Protein AF-A0AAE9KHW9-F1 (afdb_monomer_lite)

Secondary structure (DSSP, 8-state):
-----SSSSSSSSSSSS-----------------GGGGSSS----TTGGGTTHHHHHHHTTHHHHHHHHHHHHHHHHHHHHHHHHHHHH---HHHHHHHHHHHHHHHHHHHHHHHHHTT--SHHHHHHHHHHHHHHHHHHHHHHHHHHHHHTSPPPPP-----PPP-

Foldseek 3Di:
DDDDDPDPDPPPPPPPDPDDDDDDDDDDDDDPPDVVVVDDDDDDDVVCVPVDVVVVCVVLVLVVLVVVLVVLVVVLVVLVVVLVVCVVVDDDPVVLVVSLVVLVVSLVVLVVLLVSLVVDPDPSSVVSNVSSVVSNVSSVVSNVSSVVRVVPHDDDDDPDPPDDDDD

Organism: NCBI:txid252130

Sequence (167 aa):
MPSKTIKSALLTCCLFSIHAAQAQVYIINTQTLDPEQLGTGGGHSLSDVKANRAVQLEYYHYSERQDAVANRRQTIMNLAQQIDTLAQSGTDQQTLTLLDGQIRQLQAATQESLAFLSPFTLPEFKQLYQAEQENAALLTALQQKSAALSAAAPSPSPSEPASLPGD

pLDDT: mean 71.85, std 23.9, range [30.61, 98.19]

Structure (mmCIF, N/CA/C/O backbone):
data_AF-A0AAE9KHW9-F1
#
_entry.id   AF-A0AAE9KHW9-F1
#
loop_
_atom_site.group_PDB
_atom_site.id
_atom_site.type_symbol
_atom_site.label_atom_id
_atom_site.label_alt_id
_atom_site.label_comp_id
_atom_site.label_asym_id
_atom_site.label_entity_id
_atom_site.label_seq_id
_atom_site.pdbx_PDB_ins_code
_atom_site.Cartn_x
_atom_site.Cartn_y
_atom_site.Cartn_z
_atom_site.occupancy
_atom_site.B_iso_or_equiv
_atom_site.auth_seq_id
_atom_site.auth_comp_id
_atom_site.auth_asym_id
_atom_site.auth_atom_id
_atom_site.pdbx_PDB_model_num
ATOM 1 N N . MET A 1 1 ? -3.214 -21.636 49.768 1.00 48.62 1 MET A N 1
ATOM 2 C CA . MET A 1 1 ? -3.475 -20.447 48.922 1.00 48.62 1 MET A CA 1
ATOM 3 C C . MET A 1 1 ? -2.535 -19.354 49.407 1.00 48.62 1 MET A C 1
ATOM 5 O O . MET A 1 1 ? -2.641 -19.020 50.580 1.00 48.62 1 MET A O 1
ATOM 9 N N . PRO A 1 2 ? -1.511 -18.972 48.622 1.00 39.50 2 PRO A N 1
ATOM 10 C CA . PRO A 1 2 ? -1.657 -17.977 47.539 1.00 39.50 2 PRO A CA 1
ATOM 11 C C . PRO A 1 2 ? -0.978 -18.434 46.210 1.00 39.50 2 PRO A C 1
ATOM 13 O O . PRO A 1 2 ? -0.098 -19.279 46.247 1.00 39.50 2 PRO A O 1
ATOM 16 N N . SER A 1 3 ? -1.503 -18.115 45.015 1.00 38.12 3 SER A N 1
ATOM 17 C CA . SER A 1 3 ? -1.276 -16.913 44.164 1.00 38.12 3 SER A CA 1
ATOM 18 C C . SER A 1 3 ? -0.144 -17.056 43.115 1.00 38.12 3 SER A C 1
ATOM 20 O O . SER A 1 3 ? 0.815 -17.783 43.331 1.00 38.12 3 SER A O 1
ATOM 22 N N . LYS A 1 4 ? -0.255 -16.302 42.004 1.00 40.62 4 LYS A N 1
ATOM 23 C CA . LYS A 1 4 ? 0.716 -16.118 40.890 1.00 40.62 4 LYS A CA 1
ATOM 24 C C . LYS A 1 4 ? 1.030 -17.332 39.980 1.00 40.62 4 LYS A C 1
ATOM 26 O O . LYS A 1 4 ? 2.130 -17.873 40.029 1.00 40.62 4 LYS A O 1
ATOM 31 N N . THR A 1 5 ? 0.146 -17.663 39.026 1.00 43.00 5 THR A N 1
ATOM 32 C CA . THR A 1 5 ? 0.531 -18.520 37.864 1.00 43.00 5 THR A CA 1
ATOM 33 C C . THR A 1 5 ? -0.200 -18.223 36.537 1.00 43.00 5 THR A C 1
ATOM 35 O O . THR A 1 5 ? -0.136 -19.023 35.614 1.00 43.00 5 THR A O 1
ATOM 38 N N . ILE A 1 6 ? -0.866 -17.067 36.384 1.00 42.78 6 ILE A N 1
ATOM 39 C CA . ILE A 1 6 ? -1.555 -16.683 35.125 1.00 42.78 6 ILE A CA 1
ATOM 40 C C . ILE A 1 6 ? -1.215 -15.231 34.728 1.00 42.78 6 ILE A C 1
ATOM 42 O O . ILE A 1 6 ? -2.084 -14.367 34.678 1.00 42.78 6 ILE A O 1
ATOM 46 N N . LYS A 1 7 ? 0.077 -14.934 34.508 1.0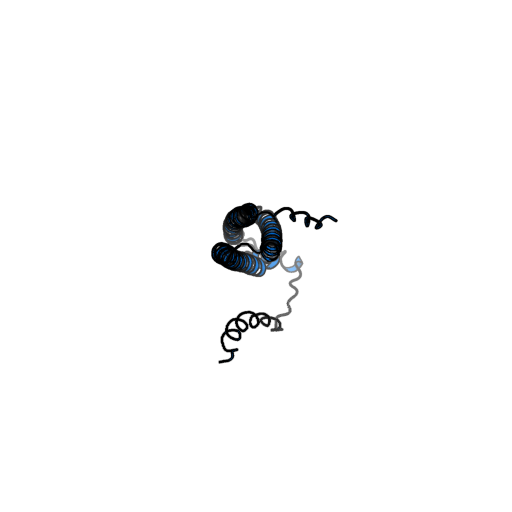0 38.47 7 LYS A N 1
ATOM 47 C CA . LYS A 1 7 ? 0.555 -13.636 33.962 1.00 38.47 7 LYS A CA 1
ATOM 48 C C . LYS A 1 7 ? 1.793 -13.723 33.045 1.00 38.47 7 LYS A C 1
ATOM 50 O O . LYS A 1 7 ? 2.359 -12.692 32.709 1.00 38.47 7 LYS A O 1
ATOM 55 N N . SER A 1 8 ? 2.222 -14.919 32.628 1.00 38.75 8 SER A N 1
ATOM 56 C CA . SER A 1 8 ? 3.495 -15.115 31.905 1.00 38.75 8 SER A CA 1
ATOM 57 C C . SER A 1 8 ? 3.362 -16.039 30.685 1.00 38.75 8 SER A C 1
ATOM 59 O O . SER A 1 8 ? 4.093 -17.016 30.562 1.00 38.75 8 SER A O 1
ATOM 61 N N . ALA A 1 9 ? 2.399 -15.740 29.804 1.00 38.94 9 ALA A N 1
ATOM 62 C CA . ALA A 1 9 ? 2.186 -16.460 28.537 1.00 38.94 9 ALA A CA 1
ATOM 63 C C . ALA A 1 9 ? 1.837 -15.558 27.327 1.00 38.94 9 ALA A C 1
ATOM 65 O O . ALA A 1 9 ? 1.818 -16.043 26.204 1.00 38.94 9 ALA A O 1
ATOM 66 N N . LEU A 1 10 ? 1.576 -14.256 27.530 1.00 37.88 10 LEU A N 1
ATOM 67 C CA . LEU A 1 10 ? 1.152 -13.319 26.469 1.00 37.88 10 LEU A CA 1
ATOM 68 C C . LEU A 1 10 ? 2.245 -12.329 26.014 1.00 37.88 10 LEU A C 1
ATOM 70 O O . LEU A 1 10 ? 1.967 -11.436 25.222 1.00 37.88 10 LEU A O 1
ATOM 74 N N . LEU A 1 11 ? 3.479 -12.451 26.517 1.00 39.88 11 LEU A N 1
ATOM 75 C CA . LEU A 1 11 ? 4.520 -11.417 26.391 1.00 39.88 11 LEU A CA 1
ATOM 76 C C . LEU A 1 11 ? 5.763 -11.896 25.616 1.00 39.88 11 LEU A C 1
ATOM 78 O O . LEU A 1 11 ? 6.894 -11.637 26.022 1.00 39.88 11 LEU A O 1
ATOM 82 N N . THR A 1 12 ? 5.577 -12.664 24.536 1.00 41.03 12 THR A N 1
ATOM 83 C CA . THR A 1 12 ? 6.714 -13.245 23.780 1.00 41.03 12 THR A CA 1
ATOM 84 C C . THR A 1 12 ? 6.513 -13.313 22.257 1.00 41.03 12 THR A C 1
ATOM 86 O O . THR A 1 12 ? 7.476 -13.540 21.534 1.00 41.03 12 THR A O 1
ATOM 89 N N . CYS A 1 13 ? 5.315 -13.038 21.728 1.00 32.72 13 CYS A N 1
ATOM 90 C CA . CYS A 1 13 ? 5.052 -13.103 20.279 1.00 32.72 13 CYS A CA 1
ATOM 91 C C . CYS A 1 13 ? 5.324 -11.794 19.507 1.00 32.72 13 CYS A C 1
ATOM 93 O O . CYS A 1 13 ? 5.311 -11.810 18.282 1.00 32.72 13 CYS A O 1
ATOM 95 N N . CYS A 1 14 ? 5.590 -10.673 20.187 1.00 38.91 14 CYS A N 1
ATOM 96 C CA . CYS A 1 14 ? 5.637 -9.338 19.563 1.00 38.91 14 CYS A CA 1
ATOM 97 C C . CYS A 1 14 ? 7.053 -8.747 19.382 1.00 38.91 14 CYS A C 1
ATOM 99 O O . CYS A 1 14 ? 7.176 -7.553 19.130 1.00 38.91 14 CYS A O 1
ATOM 101 N N . LEU A 1 15 ? 8.123 -9.538 19.553 1.00 37.47 15 LEU A N 1
ATOM 102 C CA . LEU A 1 15 ? 9.512 -9.033 19.596 1.00 37.47 15 LEU A CA 1
ATOM 103 C C . LEU A 1 15 ? 10.490 -9.675 18.590 1.00 37.47 15 LEU A C 1
ATOM 105 O O . LEU A 1 15 ? 11.672 -9.345 18.606 1.00 37.47 15 LEU A O 1
ATOM 109 N N . PHE A 1 16 ? 10.022 -10.536 17.680 1.00 38.78 16 PHE A N 1
ATOM 110 C CA . PHE A 1 16 ? 10.857 -11.159 16.641 1.00 38.78 16 PHE A CA 1
ATOM 111 C C . PHE A 1 16 ? 10.236 -11.029 15.242 1.00 38.78 16 PHE A C 1
ATOM 113 O O . PHE A 1 16 ? 9.602 -11.958 14.753 1.00 38.78 16 PHE A O 1
ATOM 120 N N . SER A 1 17 ? 10.429 -9.870 14.595 1.00 37.53 17 SER A N 1
ATOM 121 C CA . SER A 1 17 ? 10.366 -9.694 13.120 1.00 37.53 17 SER A CA 1
ATOM 122 C C . SER A 1 17 ? 10.958 -8.362 12.611 1.00 37.53 17 SER A C 1
ATOM 124 O O . SER A 1 17 ? 10.736 -7.984 11.467 1.00 37.53 17 SER A O 1
ATOM 126 N N . ILE A 1 18 ? 11.757 -7.650 13.416 1.00 38.28 18 ILE A N 1
ATOM 127 C CA . ILE A 1 18 ? 12.568 -6.513 12.945 1.00 38.28 18 ILE A CA 1
ATOM 128 C C . ILE A 1 18 ? 14.036 -6.935 13.035 1.00 38.28 18 ILE A C 1
ATOM 130 O O . ILE A 1 18 ? 14.641 -6.718 14.078 1.00 38.28 18 ILE A O 1
ATOM 134 N N . HIS A 1 19 ? 14.554 -7.608 11.995 1.00 34.91 19 HIS A N 1
ATOM 135 C CA . HIS A 1 19 ? 15.989 -7.745 11.639 1.00 34.91 19 HIS A CA 1
ATOM 136 C C . HIS A 1 19 ? 16.197 -8.577 10.343 1.00 34.91 19 HIS A C 1
ATOM 138 O 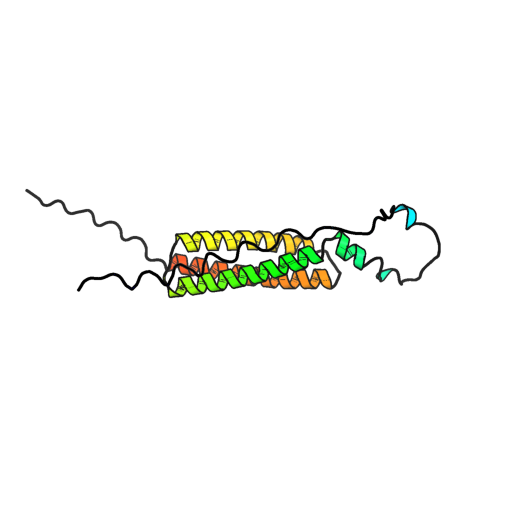O . HIS A 1 19 ? 17.052 -9.455 10.268 1.00 34.91 19 HIS A O 1
ATOM 144 N N . ALA A 1 20 ? 15.417 -8.297 9.293 1.00 32.62 20 ALA A N 1
ATOM 145 C CA . ALA A 1 20 ? 15.736 -8.666 7.909 1.00 32.62 20 ALA A CA 1
ATOM 146 C C . ALA A 1 20 ? 15.027 -7.667 6.965 1.00 32.62 20 ALA A C 1
ATOM 148 O O . ALA A 1 20 ? 13.869 -7.351 7.211 1.00 32.62 20 ALA A O 1
ATOM 149 N N . ALA A 1 21 ? 15.638 -7.107 5.918 1.00 32.69 21 ALA A N 1
ATOM 150 C CA . ALA A 1 21 ? 16.996 -7.305 5.412 1.00 32.69 21 ALA A CA 1
ATOM 151 C C . ALA A 1 21 ? 17.769 -5.977 5.285 1.00 32.69 21 ALA A C 1
ATOM 153 O O . ALA A 1 21 ? 17.238 -4.971 4.823 1.00 32.69 21 ALA A O 1
ATOM 154 N N . GLN A 1 22 ? 19.059 -6.016 5.619 1.00 34.50 22 GLN A N 1
ATOM 155 C CA . GLN A 1 22 ? 20.076 -5.129 5.053 1.00 34.50 22 GLN A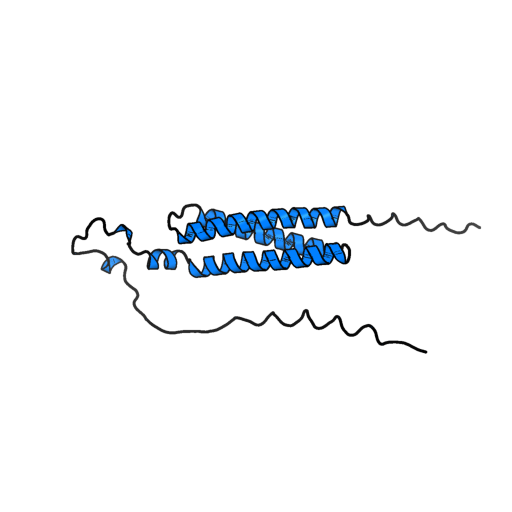 CA 1
ATOM 156 C C . GLN A 1 22 ? 21.262 -5.985 4.588 1.00 34.50 22 GLN A C 1
ATOM 158 O O . GLN A 1 22 ? 21.513 -7.044 5.156 1.00 34.50 22 GLN A O 1
ATOM 163 N N . ALA A 1 23 ? 21.977 -5.493 3.572 1.00 30.61 23 ALA A N 1
ATOM 164 C CA . ALA A 1 23 ? 23.199 -6.054 2.986 1.00 30.61 23 ALA A CA 1
ATOM 165 C C . ALA A 1 23 ? 23.113 -7.459 2.337 1.00 30.61 23 ALA A C 1
ATOM 167 O O . ALA A 1 23 ? 23.344 -8.485 2.971 1.00 30.61 23 ALA A O 1
ATOM 168 N N . GLN A 1 24 ? 23.013 -7.470 1.003 1.00 34.66 24 GLN A N 1
ATOM 169 C CA . GLN A 1 24 ? 24.051 -8.099 0.168 1.00 34.66 24 GLN A CA 1
ATOM 170 C C . GLN A 1 24 ? 24.537 -7.080 -0.881 1.00 34.66 24 GLN A C 1
ATOM 172 O O . GLN A 1 24 ? 23.853 -6.089 -1.135 1.00 34.66 24 GLN A O 1
ATOM 177 N N . VAL A 1 25 ? 25.770 -7.242 -1.378 1.00 32.47 25 VAL A N 1
ATOM 178 C CA . VAL A 1 25 ? 26.593 -6.143 -1.928 1.00 32.47 25 VAL A CA 1
ATOM 179 C C . VAL A 1 25 ? 27.540 -6.643 -3.036 1.00 32.47 25 VAL A C 1
ATOM 181 O O . VAL A 1 25 ? 28.393 -7.465 -2.722 1.00 32.47 25 VAL A O 1
ATOM 184 N N . TYR A 1 26 ? 27.459 -6.048 -4.249 1.00 33.69 26 TYR A N 1
ATOM 185 C CA . TYR A 1 26 ? 28.459 -6.071 -5.362 1.00 33.69 26 TYR A CA 1
ATOM 186 C C . TYR A 1 26 ? 28.808 -7.480 -5.946 1.00 33.69 26 TYR A C 1
ATOM 188 O O . TYR A 1 26 ? 28.632 -8.482 -5.271 1.00 33.69 26 TYR A O 1
ATOM 196 N N . ILE A 1 27 ? 29.296 -7.734 -7.177 1.00 39.09 27 ILE A N 1
ATOM 197 C CA . ILE A 1 27 ? 29.586 -7.033 -8.464 1.00 39.09 27 ILE A CA 1
ATOM 198 C C . ILE A 1 27 ? 29.424 -8.084 -9.608 1.00 39.09 27 ILE A C 1
ATOM 200 O O . ILE A 1 27 ? 29.279 -9.265 -9.306 1.00 39.09 27 ILE A O 1
ATOM 204 N N . ILE A 1 28 ? 29.453 -7.819 -10.925 1.00 37.22 28 ILE A N 1
ATOM 205 C CA . ILE A 1 28 ? 29.863 -6.653 -11.754 1.00 37.22 28 ILE A CA 1
ATOM 206 C C . ILE A 1 28 ? 28.706 -6.285 -12.746 1.00 37.22 28 ILE A C 1
ATOM 208 O O . ILE A 1 28 ? 27.591 -6.720 -12.494 1.00 37.22 28 ILE A O 1
ATOM 212 N N . ASN A 1 29 ? 28.774 -5.480 -13.825 1.00 32.44 29 ASN A N 1
ATOM 213 C CA . ASN A 1 29 ? 29.808 -5.166 -14.833 1.00 32.44 29 ASN A CA 1
ATOM 214 C C . ASN A 1 29 ? 29.816 -3.673 -15.222 1.00 32.44 29 ASN A C 1
ATOM 216 O O . ASN A 1 29 ? 28.770 -3.072 -15.448 1.00 32.44 29 ASN A O 1
ATOM 220 N N . THR A 1 30 ? 31.006 -3.084 -15.342 1.00 41.03 30 THR A N 1
ATOM 221 C CA . THR A 1 30 ? 31.210 -1.680 -15.711 1.00 41.03 30 THR A CA 1
ATOM 222 C C . THR A 1 30 ? 31.234 -1.486 -17.226 1.00 41.03 30 THR A C 1
ATOM 224 O O . THR A 1 30 ? 32.289 -1.591 -17.852 1.00 41.03 30 THR A O 1
ATOM 227 N N . GLN A 1 31 ? 30.097 -1.107 -17.804 1.00 34.06 31 GLN A N 1
ATOM 228 C CA . GLN A 1 31 ? 30.080 -0.280 -19.011 1.00 34.06 31 GLN A CA 1
ATOM 229 C C . GLN A 1 31 ? 29.107 0.878 -18.805 1.00 34.06 31 GLN A C 1
ATOM 231 O O . GLN A 1 31 ? 27.893 0.706 -18.884 1.00 34.06 31 GLN A O 1
ATOM 236 N N . THR A 1 32 ? 29.649 2.070 -18.554 1.00 41.22 32 THR A N 1
ATOM 237 C CA . THR A 1 32 ? 28.949 3.325 -18.833 1.00 41.22 32 THR A CA 1
ATOM 238 C C . THR A 1 32 ? 28.742 3.391 -20.342 1.00 41.22 32 THR A C 1
ATOM 240 O O . THR A 1 32 ? 29.630 3.814 -21.080 1.00 41.22 32 THR A O 1
ATOM 243 N N . LEU A 1 33 ? 27.587 2.906 -20.801 1.00 42.31 33 LEU A N 1
ATOM 244 C CA . LEU A 1 33 ? 27.144 3.078 -22.179 1.00 42.31 33 LEU A CA 1
ATOM 245 C C . LEU A 1 33 ? 26.866 4.564 -22.395 1.00 42.31 33 LEU A C 1
ATOM 247 O O . LEU A 1 33 ? 25.822 5.081 -22.001 1.00 42.31 33 LEU A O 1
ATOM 251 N N . ASP A 1 34 ? 27.851 5.239 -22.975 1.00 39.81 34 ASP A N 1
ATOM 252 C CA . ASP A 1 34 ? 27.747 6.619 -23.422 1.00 39.81 34 ASP A CA 1
ATOM 253 C C . ASP A 1 34 ? 26.577 6.720 -24.423 1.00 39.81 34 ASP A C 1
ATOM 255 O O . ASP A 1 34 ? 26.595 6.005 -25.432 1.00 39.81 34 ASP A O 1
ATOM 259 N N . PRO A 1 35 ? 25.529 7.526 -24.154 1.00 48.28 35 PRO A N 1
ATOM 260 C CA . PRO A 1 35 ? 24.324 7.550 -24.983 1.00 48.28 35 PRO A CA 1
ATOM 261 C C . PRO A 1 35 ? 24.602 7.960 -26.437 1.00 48.28 35 PRO A C 1
ATOM 263 O O . PRO A 1 35 ? 23.858 7.546 -27.326 1.00 48.28 35 PRO A O 1
ATOM 266 N N . GLU A 1 36 ? 25.699 8.679 -26.701 1.00 41.66 36 GLU A N 1
ATOM 267 C CA . GLU A 1 36 ? 26.158 9.013 -28.056 1.00 41.66 36 GLU A CA 1
ATOM 268 C C . GLU A 1 36 ? 26.485 7.752 -28.891 1.00 41.66 36 GLU A C 1
ATOM 270 O O . GLU A 1 36 ? 26.292 7.738 -30.108 1.00 41.66 36 GLU A O 1
ATOM 275 N N . GLN A 1 37 ? 26.908 6.642 -28.264 1.00 42.41 37 GLN A N 1
ATOM 276 C CA . GLN A 1 37 ? 27.233 5.389 -28.969 1.00 42.41 37 GLN A CA 1
ATOM 277 C C . GLN A 1 37 ? 26.002 4.612 -29.463 1.00 42.41 37 GLN A C 1
ATOM 279 O O . GLN A 1 37 ? 26.145 3.676 -30.249 1.00 42.41 37 GLN A O 1
ATOM 284 N N . LEU A 1 38 ? 24.789 4.993 -29.050 1.00 48.66 38 LEU A N 1
ATOM 285 C CA . LEU A 1 38 ? 23.545 4.393 -29.548 1.00 48.66 38 LEU A CA 1
ATOM 286 C C . LEU A 1 38 ? 23.065 5.027 -30.868 1.00 48.66 38 LEU A C 1
ATOM 288 O O . LEU A 1 38 ? 22.055 4.593 -31.421 1.00 48.66 38 LEU A O 1
ATOM 292 N N . GLY A 1 39 ? 23.766 6.049 -31.379 1.00 49.59 39 GLY A N 1
ATOM 293 C CA . GLY A 1 39 ? 23.264 6.942 -32.421 1.00 49.59 39 GLY A CA 1
ATOM 294 C C . GLY A 1 39 ? 24.131 7.096 -33.672 1.00 49.59 39 GLY A C 1
ATOM 295 O O . GLY A 1 39 ? 24.466 8.225 -34.009 1.00 49.59 39 GLY A O 1
ATOM 296 N N . THR A 1 40 ? 24.450 6.025 -34.417 1.00 46.88 40 THR A N 1
ATOM 297 C CA . THR A 1 40 ? 24.580 6.090 -35.902 1.00 46.88 40 THR A CA 1
ATOM 298 C C . THR A 1 40 ? 24.796 4.722 -36.572 1.00 46.88 40 THR A C 1
ATOM 300 O O . THR A 1 40 ? 25.848 4.110 -36.424 1.00 46.88 40 THR A O 1
ATOM 303 N N . GLY A 1 41 ? 23.861 4.306 -37.440 1.00 35.12 41 GLY A N 1
ATOM 304 C CA . GLY A 1 41 ? 24.125 3.317 -38.501 1.00 35.12 41 GLY A CA 1
ATOM 305 C C . GLY A 1 41 ? 23.158 2.129 -38.576 1.00 35.12 41 GLY A C 1
ATOM 306 O O . GLY A 1 41 ? 23.019 1.370 -37.627 1.00 35.12 41 GLY A O 1
ATOM 307 N N . GLY A 1 42 ? 22.564 1.921 -39.758 1.00 35.72 42 GLY A N 1
ATOM 308 C CA . GLY A 1 42 ? 21.719 0.760 -40.070 1.00 35.72 42 GLY A CA 1
ATOM 309 C C . GLY A 1 42 ? 20.229 0.998 -39.811 1.00 35.72 42 GLY A C 1
ATOM 310 O O . GLY A 1 42 ? 19.787 1.098 -38.672 1.00 35.72 42 GLY A O 1
ATOM 311 N N . GLY A 1 43 ? 19.434 1.085 -40.881 1.00 47.12 43 GLY A N 1
ATOM 312 C CA . GLY A 1 43 ? 17.986 1.258 -40.766 1.00 47.12 43 GLY A CA 1
ATOM 313 C C . GLY A 1 43 ? 17.289 -0.031 -40.332 1.00 47.12 43 GLY A C 1
ATOM 314 O O . GLY A 1 43 ? 17.382 -1.044 -41.027 1.00 47.12 43 GLY A O 1
ATOM 315 N N . HIS A 1 44 ? 16.549 0.026 -39.227 1.00 38.16 44 HIS A N 1
ATOM 316 C CA . HIS A 1 44 ? 15.625 -1.027 -38.811 1.00 38.16 44 HIS A CA 1
ATOM 317 C C . HIS A 1 44 ? 14.165 -0.641 -39.096 1.00 38.16 44 HIS A C 1
ATOM 319 O O . HIS A 1 44 ? 13.859 0.469 -39.528 1.00 38.16 44 HIS A O 1
ATOM 325 N N . SER A 1 45 ? 13.272 -1.629 -39.004 1.00 36.59 45 SER A N 1
ATOM 326 C CA . SER A 1 45 ? 11.875 -1.511 -39.439 1.00 36.59 45 SER A CA 1
ATOM 327 C C . SER A 1 45 ? 10.999 -0.854 -38.360 1.00 36.59 45 SER A C 1
ATOM 329 O O . SER A 1 45 ? 11.489 -0.421 -37.323 1.00 36.59 45 SER A O 1
ATOM 331 N N . LEU A 1 46 ? 9.672 -0.916 -38.515 1.00 46.91 46 LEU A N 1
ATOM 332 C CA . LEU A 1 46 ? 8.674 -0.594 -37.474 1.00 46.91 46 LEU A CA 1
ATOM 333 C C . LEU A 1 46 ? 8.726 -1.556 -36.250 1.00 46.91 46 LEU A C 1
ATOM 335 O O . LEU A 1 46 ? 7.759 -1.714 -35.511 1.00 46.91 46 LEU A O 1
ATOM 339 N N . SER A 1 47 ? 9.866 -2.218 -36.045 1.00 44.69 47 SER A N 1
ATOM 340 C CA . SER A 1 47 ? 10.253 -3.093 -34.939 1.00 44.69 47 SER A CA 1
ATOM 341 C C . SER A 1 47 ? 10.711 -2.341 -33.682 1.00 44.69 47 SER A C 1
ATOM 343 O O . SER A 1 47 ? 10.799 -2.954 -32.615 1.00 44.69 47 SER A O 1
ATOM 345 N N . ASP A 1 48 ? 10.948 -1.028 -33.778 1.00 45.91 48 ASP A N 1
ATOM 346 C CA . ASP A 1 48 ? 11.417 -0.168 -32.675 1.00 45.91 48 ASP A CA 1
ATOM 347 C C . ASP A 1 48 ? 10.400 -0.016 -31.527 1.00 45.91 48 ASP A C 1
ATOM 349 O O . ASP A 1 48 ? 10.731 0.487 -30.457 1.00 45.91 48 ASP A O 1
ATOM 353 N N . VAL A 1 49 ? 9.201 -0.590 -31.688 1.00 43.47 49 VAL A N 1
ATOM 354 C CA . VAL A 1 49 ? 8.200 -0.901 -30.642 1.00 43.47 49 VAL A CA 1
ATOM 355 C C . VAL A 1 49 ? 8.812 -1.519 -29.369 1.00 43.47 49 VAL A C 1
ATOM 357 O O . VAL A 1 49 ? 8.207 -1.471 -28.300 1.00 43.47 49 VAL A O 1
ATOM 360 N N . LYS A 1 50 ? 10.007 -2.117 -29.463 1.00 45.84 50 LYS A N 1
ATOM 361 C CA . LYS A 1 50 ? 10.740 -2.712 -28.339 1.00 45.84 50 LYS A CA 1
ATOM 362 C C . LYS A 1 50 ? 11.747 -1.794 -27.637 1.00 45.84 50 LYS A C 1
ATOM 364 O O . LYS A 1 50 ? 12.253 -2.232 -26.609 1.00 45.84 50 LYS A O 1
ATOM 369 N N . ALA A 1 51 ? 12.091 -0.615 -28.158 1.00 53.91 51 ALA A N 1
ATOM 370 C CA . ALA A 1 51 ? 13.283 0.146 -27.761 1.00 53.91 51 ALA A CA 1
ATOM 371 C C . ALA A 1 51 ? 13.148 0.899 -26.413 1.00 53.91 51 ALA A C 1
ATOM 373 O O . ALA A 1 51 ? 12.355 1.822 -26.271 1.00 53.91 51 ALA A O 1
ATOM 374 N N . ASN A 1 52 ? 13.930 0.593 -25.377 1.00 70.69 52 ASN A N 1
ATOM 375 C CA . ASN A 1 52 ? 14.418 -0.732 -25.000 1.00 70.69 52 ASN A CA 1
ATOM 376 C C . ASN A 1 52 ? 13.636 -1.133 -23.733 1.00 70.69 52 ASN A C 1
ATOM 378 O O . ASN A 1 52 ? 13.877 -0.565 -22.674 1.00 70.69 52 ASN A O 1
ATOM 382 N N . ARG A 1 53 ? 12.651 -2.041 -23.836 1.00 75.06 53 ARG A N 1
ATOM 383 C CA . ARG A 1 53 ? 11.657 -2.319 -22.771 1.00 75.06 53 ARG A CA 1
ATOM 384 C C . ARG A 1 53 ? 12.300 -2.618 -21.415 1.00 75.06 53 ARG A C 1
ATOM 386 O O . ARG A 1 53 ? 11.806 -2.130 -20.408 1.00 75.06 53 ARG A O 1
ATOM 393 N N . ALA A 1 54 ? 13.401 -3.371 -21.392 1.00 79.31 54 ALA A N 1
ATOM 394 C CA . ALA A 1 54 ? 14.138 -3.649 -20.159 1.00 79.31 54 ALA A CA 1
ATOM 395 C C . ALA A 1 54 ? 14.704 -2.360 -19.536 1.00 79.31 54 ALA A C 1
ATOM 397 O O . ALA A 1 54 ? 14.454 -2.094 -18.367 1.00 79.31 54 ALA A O 1
ATOM 398 N N . VAL A 1 55 ? 15.349 -1.513 -20.346 1.00 81.38 55 VAL A N 1
ATOM 399 C CA . VAL A 1 55 ? 15.886 -0.209 -19.918 1.00 81.38 55 VAL A CA 1
ATOM 400 C C . VAL A 1 55 ? 14.774 0.744 -19.472 1.00 81.38 55 VAL A C 1
ATOM 402 O O . VAL A 1 55 ? 14.982 1.500 -18.536 1.00 81.38 55 VAL A O 1
ATOM 405 N N . GLN A 1 56 ? 13.579 0.704 -20.073 1.00 81.50 56 GLN A N 1
ATOM 406 C CA . GLN A 1 56 ? 12.443 1.502 -19.584 1.00 81.50 56 GLN A CA 1
ATOM 407 C C . GLN A 1 56 ? 11.987 1.039 -18.188 1.00 81.50 56 GLN A C 1
ATOM 409 O O . GLN A 1 56 ? 11.744 1.871 -17.319 1.00 81.50 56 GLN A O 1
ATOM 414 N N . LEU A 1 57 ? 11.892 -0.273 -17.949 1.00 87.25 57 LEU A N 1
ATOM 415 C CA . LEU A 1 57 ? 11.543 -0.815 -16.629 1.00 87.25 57 LEU A CA 1
ATOM 416 C C . LEU A 1 57 ? 12.623 -0.495 -15.580 1.00 87.25 57 LEU A C 1
ATOM 418 O O . LEU A 1 57 ? 12.287 -0.139 -14.455 1.00 87.25 57 LEU A O 1
ATOM 422 N N . GLU A 1 58 ? 13.899 -0.575 -15.956 1.00 85.88 58 GLU A N 1
ATOM 423 C CA . GLU A 1 58 ? 15.054 -0.252 -15.110 1.00 85.88 58 GLU A CA 1
ATOM 424 C C . GLU A 1 58 ? 15.121 1.250 -14.778 1.00 85.88 58 GLU A C 1
ATOM 426 O O . GLU A 1 58 ? 15.099 1.625 -13.610 1.00 85.88 58 GLU A O 1
ATOM 431 N N . TYR A 1 59 ? 15.084 2.122 -15.791 1.00 86.50 59 TYR A N 1
ATOM 432 C CA . TYR A 1 59 ? 15.138 3.585 -15.650 1.00 86.50 59 TYR A CA 1
ATOM 433 C C . TYR A 1 59 ? 13.987 4.162 -14.809 1.00 86.50 59 TYR A C 1
ATOM 435 O O . TYR A 1 59 ? 14.157 5.161 -14.112 1.00 86.50 59 TYR A O 1
ATOM 443 N N . TYR A 1 60 ? 12.807 3.536 -14.852 1.00 87.94 60 TYR A N 1
ATOM 444 C CA . TYR A 1 60 ? 11.656 3.935 -14.040 1.00 87.94 60 TYR A CA 1
ATOM 445 C C . TYR A 1 60 ? 11.519 3.146 -12.723 1.00 87.94 60 TYR A C 1
ATOM 447 O O . TYR A 1 60 ? 10.517 3.327 -12.025 1.00 87.94 60 TYR A O 1
ATOM 455 N N . HIS A 1 61 ? 12.520 2.343 -12.335 1.00 91.69 61 HIS A N 1
ATOM 456 C CA . HIS A 1 61 ? 12.572 1.585 -11.075 1.00 91.69 61 HIS A CA 1
ATOM 457 C C . HIS A 1 61 ? 11.367 0.648 -10.876 1.00 91.69 61 HIS A C 1
ATOM 459 O O . HIS A 1 61 ? 10.652 0.698 -9.871 1.00 91.69 61 HIS A O 1
ATOM 465 N N . TYR A 1 62 ? 11.071 -0.168 -11.892 1.00 91.38 62 TYR A N 1
ATOM 466 C CA . TYR A 1 62 ? 9.905 -1.051 -11.897 1.00 91.38 62 TYR A CA 1
ATOM 467 C C . TYR A 1 62 ? 9.941 -2.100 -10.775 1.00 91.38 62 TYR A C 1
ATOM 469 O O . TYR A 1 62 ? 8.909 -2.327 -10.144 1.00 91.38 62 TYR A O 1
ATOM 477 N N . SER A 1 63 ? 11.096 -2.722 -10.505 1.00 92.88 63 SER A N 1
ATOM 478 C CA . SER A 1 63 ? 11.198 -3.794 -9.502 1.00 92.88 63 SER A CA 1
ATOM 479 C C . SER A 1 63 ? 10.935 -3.251 -8.101 1.00 92.88 63 SER A C 1
ATOM 481 O O . SER A 1 63 ? 10.097 -3.767 -7.370 1.00 92.88 63 SER A O 1
ATOM 483 N N . GLU A 1 64 ? 11.578 -2.136 -7.765 1.00 91.88 64 GLU A N 1
ATOM 484 C CA . GLU A 1 64 ? 11.451 -1.456 -6.480 1.00 91.88 64 GLU A CA 1
ATOM 485 C C . GLU A 1 64 ? 10.022 -0.941 -6.265 1.00 91.88 64 GLU A C 1
ATOM 487 O O . GLU A 1 64 ? 9.505 -0.962 -5.146 1.00 91.88 64 GLU A O 1
ATOM 492 N N . ARG A 1 65 ? 9.342 -0.527 -7.344 1.00 92.69 65 ARG A N 1
ATOM 493 C CA . ARG A 1 65 ? 7.915 -0.180 -7.308 1.00 92.69 65 ARG A CA 1
ATOM 494 C C . ARG A 1 65 ? 7.039 -1.410 -7.117 1.00 92.69 65 ARG A C 1
ATOM 496 O O . ARG A 1 65 ? 6.155 -1.351 -6.271 1.00 92.69 65 ARG A O 1
ATOM 503 N N . GLN A 1 66 ? 7.281 -2.510 -7.829 1.00 95.56 66 GLN A N 1
ATOM 504 C CA . GLN A 1 66 ? 6.549 -3.768 -7.649 1.00 95.56 66 GLN A CA 1
ATOM 505 C C . GLN A 1 66 ? 6.650 -4.262 -6.197 1.00 95.56 66 GLN A C 1
ATOM 507 O O . GLN A 1 66 ? 5.624 -4.549 -5.574 1.00 95.56 66 GLN A O 1
ATOM 512 N N . ASP A 1 67 ? 7.857 -4.269 -5.631 1.00 93.38 67 ASP A N 1
ATOM 513 C CA . ASP A 1 67 ? 8.096 -4.619 -4.232 1.00 93.38 67 ASP A CA 1
ATOM 514 C C . ASP A 1 67 ? 7.397 -3.638 -3.281 1.00 93.38 67 ASP A C 1
ATOM 516 O O . ASP A 1 67 ? 6.767 -4.057 -2.309 1.00 93.38 67 ASP A O 1
ATOM 520 N N . ALA A 1 68 ? 7.430 -2.331 -3.559 1.00 92.94 68 ALA A N 1
ATOM 521 C CA . ALA A 1 68 ? 6.719 -1.341 -2.755 1.00 92.94 68 ALA A CA 1
ATOM 522 C C . ALA A 1 68 ? 5.190 -1.542 -2.776 1.00 92.94 68 ALA A C 1
ATOM 524 O O . ALA A 1 68 ? 4.567 -1.456 -1.718 1.00 92.94 68 ALA A O 1
ATOM 525 N N . VAL A 1 69 ? 4.586 -1.856 -3.933 1.00 92.50 69 VAL A N 1
ATOM 526 C CA . VAL A 1 69 ? 3.144 -2.162 -4.068 1.00 92.50 69 VAL A CA 1
ATOM 527 C C . VAL A 1 69 ? 2.772 -3.433 -3.292 1.00 92.50 69 VAL A C 1
ATOM 529 O O . VAL A 1 69 ? 1.769 -3.449 -2.571 1.00 92.50 69 VAL A O 1
ATOM 532 N N . ALA A 1 70 ? 3.591 -4.485 -3.390 1.00 91.56 70 ALA A N 1
ATOM 533 C CA . ALA A 1 70 ? 3.383 -5.745 -2.677 1.00 91.56 70 ALA A CA 1
ATOM 534 C C . ALA A 1 70 ? 3.507 -5.576 -1.150 1.00 91.56 70 ALA A C 1
ATOM 536 O O . ALA A 1 70 ? 2.643 -6.031 -0.396 1.00 91.56 70 ALA A O 1
ATOM 537 N N . ASN A 1 71 ? 4.523 -4.841 -0.687 1.00 92.88 71 ASN A N 1
ATOM 538 C CA . ASN A 1 71 ? 4.691 -4.498 0.726 1.00 92.88 71 ASN A CA 1
ATOM 539 C C . ASN A 1 71 ? 3.536 -3.620 1.247 1.00 92.88 71 ASN A C 1
ATOM 541 O O . ASN A 1 71 ? 3.083 -3.811 2.380 1.00 92.88 71 ASN A O 1
ATOM 545 N N . ARG A 1 72 ? 2.988 -2.718 0.415 1.00 93.25 72 ARG A N 1
ATOM 546 C CA . ARG A 1 72 ? 1.757 -1.958 0.710 1.00 93.25 72 ARG A CA 1
ATOM 547 C C . ARG A 1 72 ? 0.579 -2.906 0.953 1.00 93.25 72 ARG A C 1
ATOM 549 O O . ARG A 1 72 ? -0.023 -2.840 2.025 1.00 93.25 72 ARG A O 1
ATOM 556 N N . ARG A 1 73 ? 0.309 -3.849 0.038 1.00 95.06 73 ARG A N 1
ATOM 557 C CA . ARG A 1 73 ? -0.752 -4.871 0.183 1.00 95.06 73 ARG A CA 1
ATOM 558 C C . ARG A 1 73 ? -0.583 -5.704 1.458 1.00 95.06 73 ARG A C 1
ATOM 560 O O . ARG A 1 73 ? -1.556 -5.878 2.189 1.00 95.06 73 ARG A O 1
ATOM 567 N N . GLN A 1 74 ? 0.627 -6.176 1.767 1.00 93.75 74 GLN A N 1
ATOM 568 C CA . GLN A 1 74 ? 0.870 -6.951 2.991 1.00 93.75 74 GLN A CA 1
ATOM 569 C C . GLN A 1 74 ? 0.650 -6.115 4.260 1.00 93.75 74 GLN A C 1
ATOM 571 O O . GLN A 1 74 ? 0.024 -6.587 5.208 1.00 93.75 74 GLN A O 1
ATOM 576 N N . THR A 1 75 ? 1.098 -4.857 4.272 1.00 92.00 75 THR A N 1
ATOM 577 C CA . THR A 1 75 ? 0.882 -3.951 5.413 1.00 92.00 75 THR A CA 1
ATOM 578 C C . THR A 1 75 ? -0.609 -3.669 5.621 1.00 92.00 75 THR A C 1
ATOM 580 O O . THR A 1 75 ? -1.083 -3.704 6.753 1.00 92.00 75 THR A O 1
ATOM 583 N N . ILE A 1 76 ? -1.375 -3.487 4.540 1.00 92.75 76 ILE A N 1
ATOM 584 C CA . ILE A 1 76 ? -2.839 -3.329 4.582 1.00 92.75 76 ILE A CA 1
ATOM 585 C C . ILE A 1 76 ? -3.516 -4.563 5.202 1.00 92.75 76 ILE A C 1
ATOM 587 O O . ILE A 1 76 ? -4.368 -4.413 6.076 1.00 92.75 76 ILE A O 1
ATOM 591 N N . MET A 1 77 ? -3.114 -5.782 4.824 1.00 93.44 77 MET A N 1
ATOM 592 C CA . MET A 1 77 ? -3.654 -7.011 5.429 1.00 93.44 77 MET A CA 1
ATOM 593 C C . MET A 1 77 ? -3.287 -7.139 6.919 1.00 93.44 77 MET A C 1
ATOM 595 O O . MET A 1 77 ? -4.130 -7.515 7.734 1.00 93.44 77 MET A O 1
ATOM 599 N N . ASN A 1 78 ? -2.067 -6.750 7.302 1.00 92.88 78 ASN A N 1
ATOM 600 C CA . ASN A 1 78 ? -1.637 -6.732 8.704 1.00 92.88 78 ASN A CA 1
ATOM 601 C C . ASN A 1 78 ? -2.425 -5.700 9.539 1.00 92.88 78 ASN A C 1
ATOM 603 O O . ASN A 1 78 ? -2.717 -5.947 10.711 1.00 92.88 78 ASN A O 1
ATOM 607 N N . LEU A 1 79 ? -2.780 -4.548 8.960 1.00 91.44 79 LEU A N 1
ATOM 608 C CA . LEU A 1 79 ? -3.639 -3.539 9.594 1.00 91.44 79 LEU A CA 1
ATOM 609 C C . LEU A 1 79 ? -5.083 -4.027 9.745 1.00 91.44 79 LEU A C 1
ATOM 611 O O . LEU A 1 79 ? -5.677 -3.835 10.805 1.00 91.44 79 LEU A O 1
ATOM 615 N N . ALA A 1 80 ? -5.626 -4.705 8.730 1.00 93.69 80 ALA A N 1
ATOM 616 C CA . ALA A 1 80 ? -6.955 -5.309 8.793 1.00 93.69 80 ALA A CA 1
ATOM 617 C C . ALA A 1 80 ? -7.077 -6.259 9.996 1.00 93.69 80 ALA A C 1
ATOM 619 O O . ALA A 1 80 ? -7.950 -6.076 10.842 1.00 93.69 80 ALA A O 1
ATOM 620 N N . GLN A 1 81 ? -6.130 -7.193 10.138 1.00 92.38 81 GLN A N 1
ATOM 621 C CA . GLN A 1 81 ? -6.114 -8.154 11.243 1.00 92.38 81 GLN A CA 1
ATOM 622 C C . GLN A 1 81 ? -5.996 -7.485 12.625 1.00 92.38 81 GLN A C 1
ATOM 624 O O . GLN A 1 81 ? -6.604 -7.956 13.588 1.00 92.38 81 GLN A O 1
ATOM 629 N N . GLN A 1 82 ? -5.254 -6.380 12.747 1.00 90.19 82 GLN A N 1
ATOM 630 C CA . GLN A 1 82 ? -5.178 -5.613 13.998 1.00 90.19 82 GLN A CA 1
ATOM 631 C C . GLN A 1 82 ? -6.521 -4.951 14.337 1.00 90.19 82 GLN A C 1
ATOM 633 O O . GLN A 1 82 ? -6.992 -5.075 15.466 1.00 90.19 82 GLN A O 1
ATOM 638 N N . ILE A 1 83 ? -7.181 -4.327 13.359 1.00 89.94 83 ILE A N 1
ATOM 639 C CA . ILE A 1 83 ? -8.499 -3.695 13.530 1.00 89.94 83 ILE A CA 1
ATOM 640 C C . ILE A 1 83 ? -9.574 -4.738 13.884 1.00 89.94 83 ILE A C 1
ATOM 642 O O . ILE A 1 83 ? -10.389 -4.496 14.771 1.00 89.94 83 ILE A O 1
ATOM 646 N N . ASP A 1 84 ? -9.548 -5.922 13.263 1.00 90.56 84 ASP A N 1
ATOM 647 C CA . ASP A 1 84 ? -10.410 -7.054 13.638 1.00 90.56 84 ASP A CA 1
ATOM 648 C C . ASP A 1 84 ? -10.127 -7.597 15.043 1.00 90.56 84 ASP A C 1
ATOM 650 O O . ASP A 1 84 ? -11.049 -8.057 15.715 1.00 90.56 84 ASP A O 1
ATOM 654 N N . THR A 1 85 ? -8.880 -7.514 15.511 1.00 89.56 85 THR A N 1
ATOM 655 C CA . THR A 1 85 ? -8.515 -7.914 16.878 1.00 89.56 85 THR A CA 1
ATOM 656 C C . THR A 1 85 ? -9.048 -6.904 17.898 1.00 89.56 85 THR A C 1
ATOM 658 O O . THR A 1 85 ? -9.703 -7.310 18.856 1.00 89.56 85 THR A O 1
ATOM 661 N N . LEU A 1 86 ? -8.874 -5.594 17.660 1.00 88.44 86 LEU A N 1
ATOM 662 C CA . LEU A 1 86 ? -9.443 -4.539 18.515 1.00 88.44 86 LEU A CA 1
ATOM 663 C C . LEU A 1 86 ? -10.976 -4.605 18.573 1.00 88.44 86 LEU A C 1
ATOM 665 O O . LEU A 1 86 ? -11.557 -4.457 19.647 1.00 88.44 86 LEU A O 1
ATOM 669 N N . ALA A 1 87 ? -11.634 -4.890 17.445 1.00 87.06 87 ALA A N 1
ATOM 670 C CA . ALA A 1 87 ? -13.086 -5.069 17.388 1.00 87.06 87 ALA A CA 1
ATOM 671 C C . ALA A 1 87 ? -13.603 -6.206 18.294 1.00 87.06 87 ALA A C 1
ATOM 673 O O . ALA A 1 87 ? -14.767 -6.189 18.688 1.00 87.06 87 ALA A O 1
ATOM 674 N N . GLN A 1 88 ? -12.751 -7.182 18.629 1.00 86.19 88 GLN A N 1
ATOM 675 C CA . GLN A 1 88 ? -13.080 -8.323 19.491 1.00 86.19 88 GLN A CA 1
ATOM 676 C C . GLN A 1 88 ? -12.625 -8.124 20.946 1.00 86.19 88 GLN A C 1
ATOM 678 O O . GLN A 1 88 ? -13.314 -8.569 21.862 1.00 86.19 88 GLN A O 1
ATOM 683 N N . SER A 1 89 ? -11.485 -7.462 21.180 1.00 85.56 89 SER A N 1
ATOM 684 C CA . SER A 1 89 ? -10.951 -7.213 22.530 1.00 85.56 89 SER A CA 1
ATOM 685 C C . SER A 1 89 ? -11.523 -5.969 23.218 1.00 85.56 89 SER A C 1
ATOM 687 O O . SER A 1 89 ? -11.362 -5.821 24.428 1.00 85.56 89 SER A O 1
ATOM 689 N N . GLY A 1 90 ? -12.158 -5.073 22.458 1.00 77.62 90 GLY A N 1
ATOM 690 C CA . GLY A 1 90 ? -12.610 -3.759 22.911 1.00 77.62 90 GLY A CA 1
ATOM 691 C C . GLY A 1 90 ? -11.665 -2.628 22.491 1.00 77.62 90 GLY A C 1
ATOM 692 O O . GLY A 1 90 ? -10.481 -2.842 22.220 1.00 77.62 90 GLY A O 1
ATOM 693 N N . THR A 1 91 ? -12.211 -1.412 22.424 1.00 76.94 91 THR A N 1
ATOM 694 C CA . THR A 1 91 ? -11.525 -0.235 21.876 1.00 76.94 91 THR A CA 1
ATOM 695 C C . THR A 1 91 ? -10.448 0.320 22.812 1.00 76.94 91 THR A C 1
ATOM 697 O O . THR A 1 91 ? -10.761 0.949 23.821 1.00 76.94 91 THR A O 1
ATOM 700 N N . ASP A 1 92 ? -9.178 0.190 22.416 1.00 81.81 92 ASP A N 1
ATOM 701 C CA . ASP A 1 92 ? -8.112 1.091 22.867 1.00 81.81 92 ASP A CA 1
ATOM 702 C C . ASP A 1 92 ? -7.975 2.275 21.896 1.00 81.81 92 ASP A C 1
ATOM 704 O O . ASP A 1 92 ? -7.590 2.118 20.733 1.00 81.81 92 ASP A O 1
ATOM 708 N N . GLN A 1 93 ? -8.254 3.478 22.397 1.00 82.31 93 GLN A N 1
ATOM 709 C CA . GLN A 1 93 ? -8.174 4.712 21.624 1.00 82.31 93 GLN A CA 1
ATOM 710 C C . GLN A 1 93 ? -6.729 5.083 21.234 1.00 82.31 93 GLN A C 1
ATOM 712 O O . GLN A 1 93 ? -6.533 5.734 20.204 1.00 82.31 93 GLN A O 1
ATOM 717 N N . GLN A 1 94 ? -5.708 4.673 22.003 1.00 85.44 94 GLN A N 1
ATOM 718 C CA . GLN A 1 94 ? -4.305 4.941 21.656 1.00 85.44 94 GLN A CA 1
ATOM 719 C C . GLN A 1 94 ? -3.880 4.101 20.448 1.00 85.44 94 GLN A C 1
ATOM 721 O O . GLN A 1 94 ? -3.394 4.651 19.457 1.00 85.44 94 GLN A O 1
ATOM 726 N N . THR A 1 95 ? -4.153 2.795 20.475 1.00 87.12 95 THR A N 1
ATOM 727 C CA . THR A 1 95 ? -3.889 1.901 19.340 1.00 87.12 95 THR A CA 1
ATOM 728 C C . THR A 1 95 ? -4.736 2.260 18.114 1.00 87.12 95 THR A C 1
ATOM 730 O O . THR A 1 95 ? -4.186 2.292 17.014 1.00 87.12 95 THR A O 1
ATOM 733 N N . LEU A 1 96 ? -6.018 2.636 18.257 1.00 86.69 96 LEU A N 1
ATOM 734 C CA . LEU A 1 96 ? -6.798 3.160 17.118 1.00 86.69 96 LEU A CA 1
ATOM 735 C C . LEU A 1 96 ? -6.156 4.407 16.491 1.00 86.69 96 LEU A C 1
ATOM 737 O O . LEU A 1 96 ? -6.056 4.487 15.270 1.00 86.69 96 LEU A O 1
ATOM 741 N N . THR A 1 97 ? -5.673 5.352 17.304 1.00 87.38 97 THR A N 1
ATOM 742 C CA . THR A 1 97 ? -5.021 6.578 16.804 1.00 87.38 97 THR A CA 1
ATOM 743 C C . THR A 1 97 ? -3.733 6.263 16.030 1.00 87.38 97 THR A C 1
ATOM 745 O O . THR A 1 97 ? -3.449 6.900 15.013 1.00 87.38 97 THR A O 1
ATOM 748 N N . LEU A 1 98 ? -2.969 5.254 16.467 1.00 88.56 98 LEU A N 1
ATOM 749 C CA . LEU A 1 98 ? -1.781 4.773 15.755 1.00 88.56 98 LEU A CA 1
ATOM 750 C C . LEU A 1 98 ? -2.142 4.110 14.413 1.00 88.56 98 LEU A C 1
ATOM 752 O O . LEU A 1 98 ? -1.526 4.428 13.393 1.00 88.56 98 LEU A O 1
ATOM 756 N N . LEU A 1 99 ? -3.156 3.239 14.403 1.00 89.81 99 LEU A N 1
ATOM 757 C CA . LEU A 1 99 ? -3.646 2.558 13.198 1.00 89.81 99 LEU A CA 1
ATOM 758 C C . LEU A 1 99 ? -4.174 3.566 12.161 1.00 89.81 99 LEU A C 1
ATOM 760 O O . LEU A 1 99 ? -3.821 3.475 10.987 1.00 89.81 99 LEU A O 1
ATOM 764 N N . ASP A 1 100 ? -4.931 4.582 12.587 1.00 87.88 100 ASP A N 1
ATOM 765 C CA . ASP A 1 100 ? -5.382 5.685 11.726 1.00 87.88 100 ASP A CA 1
ATOM 766 C C . ASP A 1 100 ? -4.211 6.478 11.124 1.00 87.88 100 ASP A C 1
ATOM 768 O O . ASP A 1 100 ? -4.254 6.865 9.952 1.00 87.88 100 ASP A O 1
ATOM 772 N N . GLY A 1 101 ? -3.146 6.707 11.899 1.00 87.81 101 GLY A N 1
ATOM 773 C CA . GLY A 1 101 ? -1.915 7.327 11.407 1.00 87.81 101 GLY A CA 1
ATOM 774 C C . GLY A 1 101 ? -1.252 6.500 10.302 1.00 87.81 101 GLY A C 1
ATOM 775 O O . GLY A 1 101 ? -0.903 7.040 9.250 1.00 87.81 101 GLY A O 1
ATOM 776 N N . GLN A 1 102 ? -1.144 5.184 10.504 1.00 90.62 102 GLN A N 1
ATOM 777 C CA . GLN A 1 102 ? -0.577 4.248 9.527 1.00 90.62 102 GLN A CA 1
ATOM 778 C C . GLN A 1 102 ? -1.438 4.138 8.258 1.00 90.62 102 GLN A C 1
ATOM 780 O O . GLN A 1 102 ? -0.898 4.168 7.151 1.00 90.62 102 GLN A O 1
ATOM 785 N N . ILE A 1 103 ? -2.770 4.097 8.387 1.00 92.44 103 ILE A N 1
ATOM 786 C CA . ILE A 1 103 ? -3.698 4.119 7.244 1.00 92.44 103 ILE A CA 1
ATOM 787 C C . ILE A 1 103 ? -3.486 5.384 6.405 1.00 92.44 103 ILE A C 1
ATOM 789 O O . ILE A 1 103 ? -3.323 5.281 5.190 1.00 92.44 103 ILE A O 1
ATOM 793 N N . ARG A 1 104 ? -3.418 6.570 7.026 1.00 91.00 104 ARG A N 1
ATOM 794 C CA . ARG A 1 104 ? -3.208 7.842 6.306 1.00 91.00 104 ARG A CA 1
ATOM 795 C C . ARG A 1 104 ? -1.854 7.902 5.593 1.00 91.00 104 ARG A C 1
ATOM 797 O O . ARG A 1 104 ? -1.785 8.383 4.464 1.00 91.00 104 ARG A O 1
ATOM 804 N N . GLN A 1 105 ? -0.789 7.390 6.215 1.00 92.00 105 GLN A N 1
ATOM 805 C CA . GLN A 1 105 ? 0.537 7.294 5.588 1.00 92.00 105 GLN A CA 1
ATOM 806 C C . GLN A 1 105 ? 0.516 6.382 4.352 1.00 92.00 105 GLN A C 1
ATOM 808 O O . GLN A 1 105 ? 1.022 6.758 3.294 1.00 92.00 105 GLN A O 1
ATOM 813 N N . LEU A 1 106 ? -0.122 5.211 4.454 1.00 92.81 106 LEU A N 1
ATOM 814 C CA . LEU A 1 106 ? -0.279 4.296 3.323 1.00 92.81 106 LEU A CA 1
ATOM 815 C C . LEU A 1 106 ? -1.180 4.880 2.228 1.00 92.81 106 LEU A C 1
ATOM 817 O O . LEU A 1 106 ? -0.877 4.699 1.053 1.00 92.81 106 LEU A O 1
ATOM 821 N N . GLN A 1 107 ? -2.240 5.615 2.578 1.00 93.12 107 GLN A N 1
ATOM 822 C CA . GLN A 1 107 ? -3.096 6.312 1.611 1.00 93.12 107 GLN A CA 1
ATOM 823 C C . GLN A 1 107 ? -2.308 7.348 0.805 1.00 93.12 107 GLN A C 1
ATOM 825 O O . GLN A 1 107 ? -2.409 7.348 -0.420 1.00 93.12 107 GLN A O 1
ATOM 830 N N . ALA A 1 108 ? -1.482 8.172 1.459 1.00 90.44 108 ALA A N 1
ATOM 831 C CA . ALA A 1 108 ? -0.625 9.140 0.775 1.00 90.44 108 ALA A CA 1
ATOM 832 C C . ALA A 1 108 ? 0.361 8.450 -0.187 1.00 90.44 108 ALA A C 1
ATOM 834 O O . ALA A 1 108 ? 0.400 8.786 -1.369 1.00 90.44 108 ALA A O 1
ATOM 835 N N . ALA A 1 109 ? 1.074 7.418 0.278 1.00 92.50 109 ALA A N 1
ATOM 836 C CA . ALA A 1 109 ? 2.009 6.656 -0.556 1.00 92.50 109 ALA A CA 1
ATOM 837 C C . ALA A 1 109 ? 1.319 5.914 -1.721 1.00 92.50 109 ALA A C 1
ATOM 839 O O . ALA A 1 109 ? 1.896 5.775 -2.798 1.00 92.50 109 ALA A O 1
ATOM 840 N N . THR A 1 110 ? 0.077 5.455 -1.530 1.00 90.56 110 THR A N 1
ATOM 841 C CA . THR A 1 110 ? -0.735 4.832 -2.591 1.00 90.56 110 THR A CA 1
ATOM 842 C C . THR A 1 110 ? -1.172 5.870 -3.628 1.00 90.56 110 THR A C 1
ATOM 844 O O . THR A 1 110 ? -1.122 5.598 -4.823 1.00 90.56 110 THR A O 1
ATOM 847 N N . GLN A 1 111 ? -1.558 7.079 -3.205 1.00 94.38 111 GLN A N 1
ATOM 848 C CA . GLN A 1 111 ? -1.934 8.172 -4.113 1.00 94.38 111 GLN A CA 1
ATOM 849 C C . GLN A 1 111 ? -0.740 8.690 -4.927 1.00 94.38 111 GLN A C 1
ATOM 851 O O . GLN A 1 111 ? -0.881 8.903 -6.130 1.00 94.38 111 GLN A O 1
ATOM 856 N N . GLU A 1 112 ? 0.437 8.831 -4.311 1.00 92.81 112 GLU A N 1
ATOM 857 C CA . GLU A 1 112 ? 1.687 9.171 -5.005 1.00 92.81 112 GLU A CA 1
ATOM 858 C C . GLU A 1 112 ? 2.040 8.115 -6.066 1.00 92.81 112 GLU A C 1
ATOM 860 O O . GLU A 1 112 ? 2.320 8.444 -7.220 1.00 92.81 112 GLU A O 1
ATOM 865 N N . SER A 1 113 ? 1.949 6.835 -5.694 1.00 92.19 113 SER A N 1
ATOM 866 C CA . SER A 1 113 ? 2.168 5.699 -6.593 1.00 92.19 113 SER A CA 1
ATOM 867 C C . SER A 1 113 ? 1.169 5.691 -7.758 1.00 92.19 113 SER A C 1
ATOM 869 O O . SER A 1 113 ? 1.576 5.619 -8.915 1.00 92.19 113 SER A O 1
ATOM 871 N N . LEU A 1 114 ? -0.131 5.875 -7.494 1.00 95.88 114 LEU A N 1
ATOM 872 C CA . LEU A 1 114 ? -1.166 5.999 -8.529 1.00 95.88 114 LEU A CA 1
ATOM 873 C C . LEU A 1 114 ? -0.909 7.173 -9.480 1.00 95.88 114 LEU A C 1
ATOM 875 O O . LEU A 1 114 ? -1.051 7.012 -10.692 1.00 95.88 114 LEU A O 1
ATOM 879 N N . ALA A 1 115 ? -0.513 8.336 -8.955 1.00 91.81 115 ALA A N 1
ATOM 880 C CA . ALA A 1 115 ? -0.172 9.498 -9.768 1.00 91.81 115 ALA A CA 1
ATOM 881 C C . ALA A 1 115 ? 1.028 9.200 -10.682 1.00 91.81 115 ALA A C 1
ATOM 883 O O . ALA A 1 115 ? 0.922 9.390 -11.895 1.00 91.81 115 ALA A O 1
ATOM 884 N N . PHE A 1 116 ? 2.116 8.648 -10.128 1.00 91.94 116 PHE A N 1
ATOM 885 C CA . PHE A 1 116 ? 3.298 8.240 -10.894 1.00 91.94 116 PHE A CA 1
ATOM 886 C C . PHE A 1 116 ? 2.974 7.195 -11.967 1.00 91.94 116 PHE A C 1
ATOM 888 O O . PHE A 1 116 ? 3.500 7.280 -13.069 1.00 91.94 116 PHE A O 1
ATOM 895 N N . LEU A 1 117 ? 2.131 6.206 -11.659 1.00 91.12 117 LEU A N 1
ATOM 896 C CA . LEU A 1 117 ? 1.832 5.083 -12.552 1.00 91.12 117 LEU A CA 1
ATOM 897 C C . LEU A 1 117 ? 0.831 5.445 -13.667 1.00 91.12 117 LEU A C 1
ATOM 899 O O . LEU A 1 117 ? 0.856 4.832 -14.733 1.00 91.12 117 LEU A O 1
ATOM 903 N N . SER A 1 118 ? -0.011 6.464 -13.459 1.00 89.62 118 SER A N 1
ATOM 904 C CA . SER A 1 118 ? -1.094 6.846 -14.381 1.00 89.62 118 SER A CA 1
ATOM 905 C C . SER A 1 118 ? -0.725 7.187 -15.846 1.00 89.62 118 SER A C 1
ATOM 907 O O . SER A 1 118 ? -1.537 6.854 -16.714 1.00 89.62 118 SER A O 1
ATOM 909 N N . PRO A 1 119 ? 0.432 7.795 -16.199 1.00 87.44 119 PRO A N 1
ATOM 910 C CA . PRO A 1 119 ? 0.768 8.101 -17.593 1.00 87.44 119 PRO A CA 1
ATOM 911 C C . PRO A 1 119 ? 1.359 6.905 -18.359 1.00 87.44 119 PRO A C 1
ATOM 913 O O . PRO A 1 119 ? 1.517 6.979 -19.579 1.00 87.44 119 PRO A O 1
ATOM 916 N N . PHE A 1 120 ? 1.721 5.809 -17.682 1.00 86.00 120 PHE A N 1
ATOM 917 C CA . PHE A 1 120 ? 2.447 4.707 -18.310 1.00 86.00 120 PHE A CA 1
ATOM 918 C C . PHE A 1 120 ? 1.534 3.783 -19.126 1.00 86.00 120 PHE A C 1
ATOM 920 O O . PHE A 1 120 ? 0.524 3.252 -18.662 1.00 86.00 120 PHE A O 1
ATOM 927 N N . THR A 1 121 ? 1.927 3.533 -20.375 1.00 86.38 121 THR A N 1
ATOM 928 C CA . THR A 1 121 ? 1.173 2.680 -21.305 1.00 86.38 121 THR A CA 1
ATOM 929 C C . THR A 1 121 ? 1.584 1.206 -21.259 1.00 86.38 121 THR A C 1
ATOM 931 O O . THR A 1 121 ? 0.790 0.363 -21.695 1.00 86.38 121 THR A O 1
ATOM 934 N N . LEU A 1 122 ? 2.768 0.894 -20.715 1.00 84.94 122 LEU A N 1
ATOM 935 C CA . LEU A 1 122 ? 3.306 -0.463 -20.563 1.00 84.94 122 LEU A CA 1
ATOM 936 C C . LEU A 1 122 ? 2.389 -1.351 -19.689 1.00 84.94 122 LEU A C 1
ATOM 938 O O . LEU A 1 122 ? 1.892 -0.875 -18.663 1.00 84.94 122 LEU A O 1
ATOM 942 N N . PRO A 1 123 ? 2.170 -2.632 -20.053 1.00 88.38 12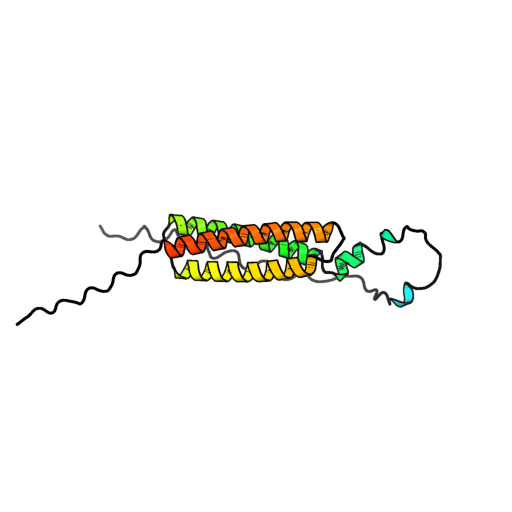3 PRO A N 1
ATOM 943 C CA . PRO A 1 123 ? 1.359 -3.567 -19.268 1.00 88.38 123 PRO A CA 1
ATOM 944 C C . PRO A 1 123 ? 1.770 -3.685 -17.795 1.00 88.38 123 PRO A C 1
ATOM 946 O O . PRO A 1 123 ? 0.907 -3.774 -16.930 1.00 88.38 123 PRO A O 1
ATOM 949 N N . GLU A 1 124 ? 3.067 -3.649 -17.507 1.00 91.44 124 GLU A N 1
ATOM 950 C CA . GLU A 1 124 ? 3.630 -3.857 -16.172 1.00 91.44 124 GLU A CA 1
ATOM 951 C C . GLU A 1 124 ? 3.272 -2.709 -15.216 1.00 91.44 124 GLU A C 1
ATOM 953 O O . GLU A 1 124 ? 2.733 -2.932 -14.133 1.00 91.44 124 GLU A O 1
ATOM 958 N N . PHE A 1 125 ? 3.462 -1.456 -15.642 1.00 91.62 125 PHE A N 1
ATOM 959 C CA . PHE A 1 125 ? 3.041 -0.297 -14.849 1.00 91.62 125 PHE A CA 1
ATOM 960 C C . PHE A 1 125 ? 1.510 -0.199 -14.729 1.00 91.62 125 PHE A C 1
ATOM 962 O O . PHE A 1 125 ? 1.013 0.237 -13.692 1.00 91.62 125 PHE A O 1
ATOM 969 N N . LYS A 1 126 ? 0.748 -0.683 -15.722 1.00 92.94 126 LYS A N 1
ATOM 970 C CA . LYS A 1 126 ? -0.718 -0.815 -15.618 1.00 92.94 126 LYS A CA 1
ATOM 971 C C . LYS A 1 126 ? -1.155 -1.860 -14.589 1.00 92.94 126 LYS A C 1
ATOM 973 O O . LYS A 1 126 ? -2.131 -1.621 -13.885 1.00 92.94 126 LYS A O 1
ATOM 978 N N . GLN A 1 127 ? -0.436 -2.977 -14.465 1.00 95.69 127 GLN A N 1
ATOM 979 C CA . GLN A 1 127 ? -0.683 -3.975 -13.418 1.00 95.69 127 GLN A CA 1
ATOM 980 C C . GLN A 1 127 ? -0.415 -3.393 -12.024 1.00 95.69 127 GLN A C 1
ATOM 982 O O . GLN A 1 127 ? -1.243 -3.558 -11.130 1.00 95.69 127 GLN A O 1
ATOM 987 N N . LEU A 1 128 ? 0.678 -2.636 -11.847 1.00 95.94 128 LEU A N 1
ATOM 988 C CA . LEU A 1 128 ? 0.926 -1.919 -10.590 1.00 95.94 128 LEU A CA 1
ATOM 989 C C . LEU A 1 128 ? -0.156 -0.866 -10.307 1.00 95.94 128 LEU A C 1
ATOM 991 O O . LEU A 1 128 ? -0.630 -0.777 -9.179 1.00 95.94 128 LEU A O 1
ATOM 995 N N . TYR A 1 129 ? -0.600 -0.114 -11.320 1.00 96.69 129 TYR A N 1
ATOM 996 C CA . TYR A 1 129 ? -1.672 0.877 -11.173 1.00 96.69 129 TYR A CA 1
ATOM 997 C C . TYR A 1 129 ? -2.980 0.231 -10.685 1.00 96.69 129 TYR A C 1
ATOM 999 O O . TYR A 1 129 ? -3.602 0.729 -9.751 1.00 96.69 129 TYR A O 1
ATOM 1007 N N . GLN A 1 130 ? -3.365 -0.917 -11.253 1.00 97.38 130 GLN A N 1
ATOM 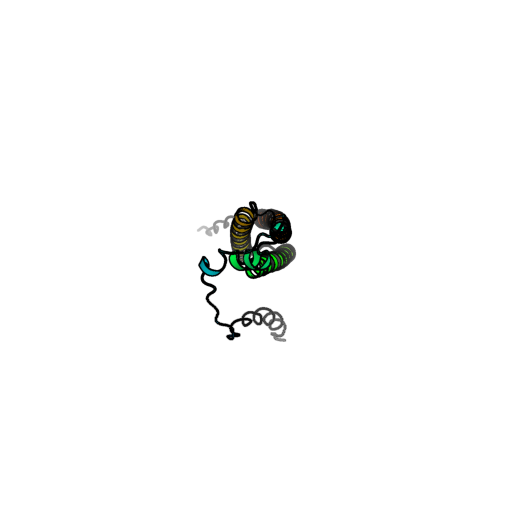1008 C CA . GLN A 1 130 ? -4.538 -1.688 -10.820 1.00 97.38 130 GLN A CA 1
ATOM 1009 C C . GLN A 1 130 ? -4.390 -2.211 -9.381 1.00 97.38 130 GLN A C 1
ATOM 1011 O O . GLN A 1 130 ? -5.295 -2.037 -8.564 1.00 97.38 130 GLN A O 1
ATOM 1016 N N . ALA A 1 131 ? -3.230 -2.777 -9.034 1.00 95.75 131 ALA A N 1
ATOM 1017 C CA . ALA A 1 131 ? -2.952 -3.253 -7.678 1.00 95.75 131 ALA A CA 1
ATOM 1018 C C . ALA A 1 131 ? -2.974 -2.121 -6.628 1.00 95.75 131 ALA A C 1
ATOM 1020 O O . ALA A 1 131 ? -3.376 -2.348 -5.483 1.00 95.75 131 ALA A O 1
ATOM 1021 N N . GLU A 1 132 ? -2.606 -0.896 -7.017 1.00 97.06 132 GLU A N 1
ATOM 1022 C CA . GLU A 1 132 ? -2.698 0.296 -6.167 1.00 97.06 132 GLU A CA 1
ATOM 1023 C C . GLU A 1 132 ? -4.122 0.870 -6.079 1.00 97.06 132 GLU A C 1
ATOM 1025 O O . GLU A 1 132 ? -4.505 1.380 -5.026 1.00 97.06 132 GLU A O 1
ATOM 1030 N N . GLN A 1 133 ? -4.952 0.741 -7.123 1.00 98.19 133 GLN A N 1
ATOM 1031 C CA . GLN A 1 133 ? -6.383 1.074 -7.040 1.00 98.19 133 GLN A CA 1
ATOM 1032 C C . GLN A 1 133 ? -7.097 0.163 -6.029 1.00 98.19 133 GLN A C 1
ATOM 1034 O O . GLN A 1 133 ? -7.878 0.638 -5.203 1.00 98.19 133 GLN A O 1
ATOM 1039 N N . GLU A 1 134 ? -6.776 -1.133 -6.036 1.00 97.81 134 GLU A N 1
ATOM 1040 C CA . GLU A 1 134 ? -7.225 -2.074 -5.007 1.00 97.81 134 GLU A CA 1
ATOM 1041 C C . GLU A 1 134 ? -6.678 -1.721 -3.610 1.00 97.81 134 GLU A C 1
ATOM 1043 O O . GLU A 1 134 ? -7.439 -1.729 -2.642 1.00 97.81 134 GLU A O 1
ATOM 1048 N N . ASN A 1 135 ? -5.386 -1.374 -3.485 1.00 96.19 135 ASN A N 1
ATOM 1049 C CA . ASN A 1 135 ? -4.798 -0.943 -2.206 1.00 96.19 135 ASN A CA 1
ATOM 1050 C C . ASN A 1 135 ? -5.531 0.284 -1.640 1.00 96.19 135 ASN A C 1
ATOM 1052 O O . ASN A 1 135 ? -5.850 0.312 -0.451 1.00 96.19 135 ASN A O 1
ATOM 1056 N N . ALA A 1 136 ? -5.851 1.268 -2.486 1.00 97.81 136 ALA A N 1
ATOM 1057 C CA . ALA A 1 136 ? -6.606 2.455 -2.096 1.00 97.81 136 ALA A CA 1
ATOM 1058 C C . ALA A 1 136 ? -8.018 2.098 -1.600 1.00 97.81 136 ALA A C 1
ATOM 1060 O O . ALA A 1 136 ? -8.423 2.561 -0.533 1.00 97.81 136 ALA A O 1
ATOM 1061 N N . ALA A 1 137 ? -8.740 1.229 -2.317 1.00 98.12 137 ALA A N 1
ATOM 1062 C CA . ALA A 1 137 ? -10.073 0.776 -1.916 1.00 98.12 137 ALA A CA 1
ATOM 1063 C C . ALA A 1 137 ? -10.058 0.035 -0.563 1.00 98.12 137 ALA A C 1
ATOM 1065 O O . ALA A 1 137 ? -10.893 0.308 0.304 1.00 98.12 137 ALA A O 1
ATOM 1066 N N . LEU A 1 138 ? -9.075 -0.848 -0.347 1.00 97.62 138 LEU A N 1
ATOM 1067 C CA . LEU A 1 138 ? -8.879 -1.538 0.932 1.00 97.62 138 LEU A CA 1
ATOM 1068 C C . LEU A 1 138 ? -8.560 -0.550 2.066 1.00 97.62 138 LEU A C 1
ATOM 1070 O O . LEU A 1 138 ? -9.154 -0.639 3.138 1.00 97.62 138 LEU A O 1
ATOM 1074 N N . LEU A 1 139 ? -7.679 0.428 1.834 1.00 97.50 139 LEU A N 1
ATOM 1075 C CA . LEU A 1 139 ? -7.347 1.465 2.818 1.00 97.50 139 LEU A CA 1
ATOM 1076 C C . LEU A 1 139 ? -8.557 2.329 3.196 1.00 97.50 139 LEU A C 1
ATOM 1078 O O . LEU A 1 139 ? -8.731 2.643 4.372 1.00 97.50 139 LEU A O 1
ATOM 1082 N N . THR A 1 140 ? -9.414 2.691 2.237 1.00 97.38 140 THR A N 1
ATOM 1083 C CA . THR A 1 140 ? -10.676 3.395 2.520 1.00 97.38 140 THR A CA 1
ATOM 1084 C C . THR A 1 140 ? -11.618 2.545 3.377 1.00 97.38 140 THR A C 1
ATOM 1086 O O . THR A 1 140 ? -12.197 3.066 4.330 1.00 97.38 140 THR A O 1
ATOM 1089 N N . ALA A 1 141 ? -11.735 1.240 3.110 1.00 96.81 141 ALA A N 1
ATOM 1090 C CA . ALA A 1 141 ? -12.542 0.338 3.935 1.00 96.81 141 ALA A CA 1
ATOM 1091 C C . ALA A 1 141 ? -11.989 0.200 5.369 1.00 96.81 141 ALA A C 1
ATOM 1093 O O . ALA A 1 141 ? -12.760 0.217 6.332 1.00 96.81 141 ALA A O 1
ATOM 1094 N N . LEU A 1 142 ? -10.662 0.132 5.541 1.00 95.88 142 LEU A N 1
ATOM 1095 C CA . LEU A 1 142 ? -10.040 0.118 6.871 1.00 95.88 142 LEU A CA 1
ATOM 1096 C C . LEU A 1 142 ? -10.262 1.428 7.634 1.00 95.88 142 LEU A C 1
ATOM 1098 O O . LEU A 1 142 ? -10.600 1.373 8.813 1.00 95.88 142 LEU A O 1
ATOM 1102 N N . GLN A 1 143 ? -10.159 2.580 6.965 1.00 95.81 143 GLN A N 1
ATOM 1103 C CA . GLN A 1 143 ? -10.423 3.892 7.567 1.00 95.81 143 GLN A CA 1
ATOM 1104 C C . GLN A 1 143 ? -11.878 4.040 8.044 1.00 95.81 143 GLN A C 1
ATOM 1106 O O . GLN A 1 143 ? -12.145 4.640 9.083 1.00 95.81 143 GLN A O 1
ATOM 1111 N N . GLN A 1 144 ? -12.839 3.486 7.299 1.00 94.25 144 GLN A N 1
ATOM 1112 C CA . GLN A 1 144 ? -14.244 3.454 7.721 1.00 94.25 144 GLN A CA 1
ATOM 1113 C C . GLN A 1 144 ? -14.435 2.556 8.953 1.00 94.25 144 GLN A C 1
ATOM 1115 O O . GLN A 1 144 ? -15.188 2.902 9.865 1.00 94.25 144 GLN A O 1
ATOM 1120 N N . LYS A 1 145 ? -13.720 1.425 9.011 1.00 92.62 145 LYS A N 1
ATOM 1121 C CA . LYS A 1 145 ? -13.782 0.464 10.120 1.00 92.62 145 LYS A CA 1
ATOM 1122 C C . LYS A 1 145 ? -13.146 1.005 11.407 1.00 92.62 145 LYS A C 1
ATOM 1124 O O . LYS A 1 145 ? -13.751 0.869 12.468 1.00 92.62 145 LYS A O 1
ATOM 1129 N N . SER A 1 146 ? -11.982 1.656 11.336 1.00 91.12 146 SER A N 1
ATOM 1130 C CA . SER A 1 146 ? -11.344 2.290 12.503 1.00 91.12 146 SER A CA 1
ATOM 1131 C C . SER A 1 146 ? -12.180 3.451 13.053 1.00 91.12 146 SER A C 1
ATOM 1133 O O . SER A 1 146 ? -12.414 3.516 14.262 1.00 91.12 146 SER A O 1
ATOM 1135 N N . ALA A 1 147 ? -12.730 4.300 12.177 1.00 90.62 147 ALA A N 1
ATOM 1136 C CA . ALA A 1 147 ? -13.641 5.376 12.568 1.00 90.62 147 ALA A CA 1
ATOM 1137 C C . ALA A 1 147 ? -14.901 4.846 13.281 1.00 90.62 147 ALA A C 1
ATOM 1139 O O . ALA A 1 147 ? -15.305 5.400 14.305 1.00 90.62 147 ALA A O 1
ATOM 1140 N N . ALA A 1 148 ? -15.489 3.745 12.798 1.00 90.06 148 ALA A N 1
ATOM 1141 C CA . ALA A 1 148 ? -16.634 3.104 13.447 1.00 90.06 148 ALA A CA 1
ATOM 1142 C C . ALA A 1 148 ? -16.296 2.551 14.847 1.00 90.06 148 ALA A C 1
ATOM 1144 O O . ALA A 1 148 ? -17.080 2.735 15.776 1.00 90.06 148 ALA A O 1
ATOM 1145 N N . LEU A 1 149 ? -15.119 1.935 15.031 1.00 88.25 149 LEU A N 1
ATOM 1146 C CA . LEU A 1 149 ? -14.664 1.455 16.346 1.00 88.25 149 LEU A CA 1
ATOM 1147 C C . LEU A 1 149 ? -14.388 2.594 17.337 1.00 88.25 149 LEU A C 1
ATOM 1149 O O . LEU A 1 149 ? -14.656 2.440 18.529 1.00 88.25 149 LEU A O 1
ATOM 1153 N N . SER A 1 150 ? -13.890 3.740 16.858 1.00 85.75 150 SER A N 1
ATOM 1154 C CA . SER A 1 150 ? -13.703 4.928 17.698 1.00 85.75 150 SER A CA 1
ATOM 1155 C C . SER A 1 150 ? -15.039 5.572 18.083 1.00 85.75 150 SER A C 1
ATOM 1157 O O . SER A 1 150 ? -15.199 5.987 19.225 1.00 85.75 150 SER A O 1
ATOM 1159 N N . ALA A 1 151 ? -16.021 5.602 17.175 1.00 83.31 151 ALA A N 1
ATOM 1160 C CA . ALA A 1 151 ? -17.369 6.100 17.462 1.00 83.31 151 ALA A CA 1
ATOM 1161 C C . ALA A 1 151 ? -18.175 5.178 18.401 1.00 83.31 151 ALA A C 1
ATOM 1163 O O . ALA A 1 151 ? -19.086 5.644 19.082 1.00 83.31 151 ALA A O 1
ATOM 1164 N N . ALA A 1 152 ? -17.839 3.885 18.451 1.00 77.38 152 ALA A N 1
ATOM 1165 C CA . ALA A 1 152 ? -18.421 2.909 19.372 1.00 77.38 152 ALA A CA 1
ATOM 1166 C C . ALA A 1 152 ? -17.747 2.880 20.762 1.00 77.38 152 ALA A C 1
ATOM 1168 O O . ALA A 1 152 ? -18.197 2.142 21.641 1.00 77.38 152 ALA A O 1
ATOM 1169 N N . ALA A 1 153 ? -16.675 3.651 20.980 1.00 65.25 153 ALA A N 1
ATOM 1170 C CA . ALA A 1 153 ? -16.024 3.739 22.282 1.00 65.25 153 ALA A CA 1
ATOM 1171 C C . ALA A 1 153 ? -16.950 4.434 23.304 1.00 65.25 153 ALA A C 1
ATOM 1173 O O . ALA A 1 153 ? -17.508 5.492 22.998 1.00 65.25 153 ALA A O 1
ATOM 1174 N N . PRO A 1 154 ? -17.120 3.894 24.526 1.00 58.00 154 PRO A N 1
ATOM 1175 C CA . PRO A 1 154 ? -17.925 4.554 25.544 1.00 58.00 154 PRO A CA 1
ATOM 1176 C C . PRO A 1 154 ? -17.273 5.878 25.957 1.00 58.00 154 PRO A C 1
ATOM 1178 O O . PRO A 1 154 ? -16.096 5.917 26.322 1.00 58.00 154 PRO A O 1
ATOM 1181 N N . SER A 1 155 ? -18.051 6.961 25.936 1.00 51.06 155 SER A N 1
ATOM 1182 C CA . SER A 1 155 ? -17.621 8.258 26.462 1.00 51.06 155 SER A CA 1
ATOM 1183 C C . SER A 1 155 ? -17.152 8.120 27.916 1.00 51.06 155 SER A C 1
ATOM 1185 O O . SER A 1 155 ? -17.809 7.413 28.687 1.00 51.06 155 SER A O 1
ATOM 1187 N N . PRO A 1 156 ? -16.078 8.814 28.339 1.00 51.38 156 PRO A N 1
ATOM 1188 C CA . PRO A 1 156 ? -15.718 8.858 29.749 1.00 51.38 156 PRO A CA 1
ATOM 1189 C C . PRO A 1 156 ? -16.890 9.455 30.533 1.00 51.38 156 PRO A C 1
ATOM 1191 O O . PRO A 1 156 ? -17.328 10.572 30.247 1.00 51.38 156 PRO A O 1
ATOM 1194 N N . SER A 1 157 ? -17.422 8.699 31.496 1.00 49.12 157 SER A N 1
ATOM 1195 C CA . SER A 1 157 ? -18.499 9.179 32.361 1.00 49.12 157 SER A CA 1
ATOM 1196 C C . SER A 1 157 ? -18.072 10.494 33.022 1.00 49.12 157 SER A C 1
ATOM 1198 O O . SER A 1 157 ? -16.946 10.559 33.529 1.00 49.12 157 SER A O 1
ATOM 1200 N N . PRO A 1 158 ? -18.923 11.539 33.036 1.00 49.00 158 PRO A N 1
ATOM 1201 C CA . PRO A 1 158 ? -18.600 12.760 33.759 1.00 49.00 158 PRO A CA 1
ATOM 1202 C C . PRO A 1 158 ? -18.364 12.389 35.222 1.00 49.00 158 PRO A C 1
ATOM 1204 O O . PRO A 1 158 ? -19.209 11.737 35.833 1.00 49.00 158 PRO A O 1
ATOM 1207 N N . SER A 1 159 ? -17.192 12.741 35.755 1.00 52.88 159 SER A N 1
ATOM 1208 C CA . SER A 1 159 ? -16.809 12.374 37.116 1.00 52.88 159 SER A CA 1
ATOM 1209 C C . SER A 1 159 ? -17.842 12.917 38.095 1.00 52.88 159 SER A C 1
ATOM 1211 O O . SER A 1 159 ? -17.987 14.133 38.221 1.00 52.88 159 SER A O 1
ATOM 1213 N N . GLU A 1 160 ? -18.567 12.014 38.754 1.00 50.00 160 GLU A N 1
ATOM 1214 C CA . GLU A 1 160 ? -19.589 12.374 39.730 1.00 50.00 160 GLU A CA 1
ATOM 1215 C C . GLU A 1 160 ? -18.928 13.235 40.821 1.00 50.00 160 GLU A C 1
ATOM 1217 O O . GLU A 1 160 ? -17.956 12.783 41.439 1.00 50.00 160 GLU A O 1
ATOM 1222 N N . PRO A 1 161 ? -19.352 14.500 41.009 1.00 5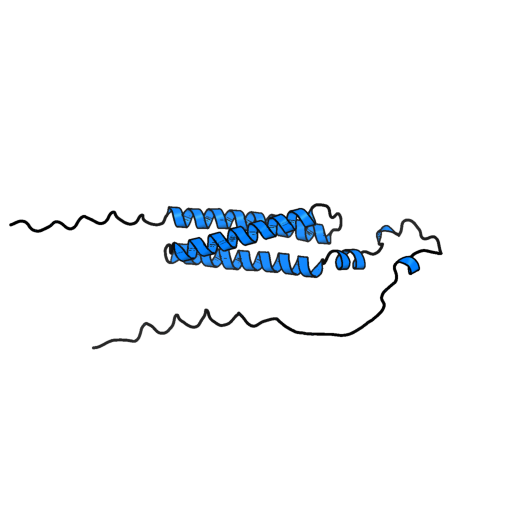7.22 161 PRO A N 1
ATOM 1223 C CA . PRO A 1 161 ? -18.676 15.400 41.928 1.00 57.22 161 PRO A CA 1
ATOM 1224 C C . PRO A 1 161 ? -18.832 14.844 43.340 1.00 57.22 161 PRO A C 1
ATOM 1226 O O . PRO A 1 161 ? -19.951 14.695 43.832 1.00 57.22 161 PRO A O 1
ATOM 1229 N N . ALA A 1 162 ? -17.703 14.513 43.973 1.00 56.19 162 ALA A N 1
ATOM 1230 C CA . ALA A 1 162 ? -17.684 13.853 45.269 1.00 56.19 162 ALA A CA 1
ATOM 1231 C C . ALA A 1 162 ? -18.512 14.656 46.283 1.00 56.19 162 ALA A C 1
ATOM 1233 O O . ALA A 1 162 ? -18.139 15.768 46.659 1.00 56.19 162 ALA A O 1
ATOM 1234 N N . SER A 1 163 ? -19.647 14.087 46.698 1.00 57.94 163 SER A N 1
ATOM 1235 C CA . SER A 1 163 ? -20.539 14.720 47.665 1.00 57.94 163 SER A CA 1
ATOM 1236 C C . SER A 1 163 ? -19.803 14.860 48.992 1.00 57.94 163 SER A C 1
ATOM 1238 O O . SER A 1 163 ? -19.532 13.865 49.666 1.00 57.94 163 SER A O 1
ATOM 1240 N N . LEU A 1 164 ? -19.453 16.097 49.347 1.00 61.69 164 LEU A N 1
ATOM 1241 C CA . LEU A 1 164 ? -18.887 16.409 50.653 1.00 61.69 164 LEU A CA 1
ATOM 1242 C C . LEU A 1 164 ? -19.907 16.005 51.732 1.00 61.69 164 LEU A C 1
ATOM 1244 O O . LEU A 1 164 ? -21.061 16.433 51.639 1.00 61.69 164 LEU A O 1
ATOM 1248 N N . PRO A 1 165 ? -19.526 15.201 52.742 1.00 63.75 165 PRO A N 1
ATOM 1249 C CA . PRO A 1 165 ? -20.378 15.003 53.905 1.00 63.75 165 PRO A CA 1
ATOM 1250 C C . PRO A 1 165 ? -20.533 16.347 54.628 1.00 63.75 165 PRO A C 1
ATOM 1252 O O . PRO A 1 165 ? -19.548 17.057 54.831 1.00 63.75 165 PRO A O 1
ATOM 1255 N N . GLY A 1 166 ? -21.773 16.708 54.957 1.00 63.84 166 GLY A N 1
ATOM 1256 C CA . GLY A 1 166 ? -22.085 17.933 55.691 1.00 63.84 166 GLY A CA 1
ATOM 1257 C C . GLY A 1 166 ? -21.934 17.770 57.204 1.00 63.84 166 GLY A C 1
ATOM 1258 O O . GLY A 1 166 ? -22.153 16.671 57.711 1.00 63.84 166 GLY A O 1
ATOM 1259 N N . ASP A 1 167 ? -21.612 18.898 57.845 1.00 48.91 167 ASP A N 1
ATOM 1260 C CA . ASP A 1 167 ? -21.633 19.213 59.287 1.00 48.91 167 ASP A CA 1
ATOM 1261 C C . ASP A 1 167 ? -20.927 18.236 60.261 1.00 48.91 167 ASP A C 1
ATOM 1263 O O . ASP A 1 167 ? -21.567 17.295 60.785 1.00 48.91 167 ASP A O 1
#

Radius of gyration: 26.82 Å; chains: 1; bounding box: 53×40×100 Å